Protein AF-A0A2T6Z9F9-F1 (afdb_monomer_lite)

pLDDT: mean 89.13, std 8.27, range [58.75, 97.38]

Sequence (152 aa):
MIDQSQVDFHITELKCQLSAAANQSIFAWVTAYNKSVSSFFINNFCFPTAHCFGREYVDTVIKTMERIHHAIFPKYHASVTEYLADWIKHEFDIAVILKGWFYWPICMGGLEVKNPFIVANSIRRELCNDPTVRLKISFMYEEIKYSVAKER

Organism: Tuber borchii (NCBI:txid42251)

Secondary structure (DSSP, 8-state):
---HHHHHHHHHHHHHHHHHHHTT-HHHHHHHHHIIIIIIIHHHTTSS-TTTTHHHHHHHHHHHHHHHHHHH-TTTTT-HHHHHHHHHHHHH------TTGGGS-GGGTS-----HHHHHHHHHHHS-S-HHHHHHHHHHHHHHHHHHHHT-

Foldseek 3Di:
DDDVVVLVVVLVVLLVCLVVLVVPDPLSNLVSQCCCQVPVLCVVLPPPNCQLVFLVSLVVSVVSLQVSLCSNCVPQNSDPLSVVQVVCCVPPVDNDDDSVQCCDDVVVVHSNRDDNVVRSVVSSVVYDRDSVVVVVVVVVVVVVVVVVVVVD

Structure (mmCIF, N/CA/C/O backbone):
data_AF-A0A2T6Z9F9-F1
#
_entry.id   AF-A0A2T6Z9F9-F1
#
loop_
_atom_site.group_PDB
_atom_site.id
_atom_site.type_symbol
_atom_site.label_atom_id
_atom_site.label_alt_id
_atom_site.label_comp_id
_atom_site.label_asym_id
_atom_site.label_entity_id
_atom_site.label_seq_id
_atom_site.pdbx_PDB_ins_code
_atom_site.Cartn_x
_atom_site.Cartn_y
_atom_site.Cartn_z
_atom_site.occupancy
_atom_site.B_iso_or_equiv
_atom_site.auth_seq_id
_atom_site.auth_comp_id
_atom_site.auth_asym_id
_atom_site.auth_atom_id
_atom_site.pdbx_PDB_model_num
ATOM 1 N N . MET A 1 1 ? 17.115 -2.146 -9.050 1.00 70.38 1 MET A N 1
ATOM 2 C CA . MET A 1 1 ? 16.685 -2.966 -7.893 1.00 70.38 1 MET A CA 1
ATOM 3 C C . MET A 1 1 ? 16.104 -2.027 -6.844 1.00 70.38 1 MET A C 1
ATOM 5 O O . MET A 1 1 ? 16.643 -0.938 -6.707 1.00 70.38 1 MET A O 1
ATOM 9 N N . ILE A 1 2 ? 15.008 -2.386 -6.171 1.00 83.69 2 ILE A N 1
ATOM 10 C CA . ILE A 1 2 ? 14.410 -1.542 -5.118 1.00 83.69 2 ILE A CA 1
ATOM 11 C C . ILE A 1 2 ? 15.212 -1.726 -3.826 1.00 83.69 2 ILE A C 1
ATOM 13 O O . ILE A 1 2 ? 15.383 -2.868 -3.392 1.00 83.69 2 ILE A O 1
ATOM 17 N N . ASP A 1 3 ? 15.681 -0.629 -3.224 1.00 89.00 3 ASP A N 1
ATOM 18 C CA . ASP A 1 3 ? 16.411 -0.652 -1.953 1.00 89.00 3 ASP A CA 1
ATOM 19 C C . ASP A 1 3 ? 15.487 -1.094 -0.813 1.00 89.00 3 ASP A C 1
ATOM 21 O O . ASP A 1 3 ? 14.621 -0.354 -0.346 1.00 89.00 3 ASP A O 1
ATOM 25 N N . GLN A 1 4 ? 15.670 -2.337 -0.375 1.00 90.38 4 GLN A N 1
ATOM 26 C CA . GLN A 1 4 ? 14.826 -2.944 0.646 1.00 90.38 4 GLN A CA 1
ATOM 27 C C . GLN A 1 4 ? 15.052 -2.343 2.040 1.00 90.38 4 GLN A C 1
ATOM 29 O O . GLN A 1 4 ? 14.132 -2.384 2.852 1.00 90.38 4 GLN A O 1
ATOM 34 N N . SER A 1 5 ? 16.222 -1.756 2.313 1.00 91.69 5 SER A N 1
ATOM 35 C CA . SER A 1 5 ? 16.504 -1.119 3.606 1.00 91.69 5 SER A CA 1
ATOM 36 C C . SER A 1 5 ? 15.693 0.167 3.786 1.00 91.69 5 SER A C 1
ATOM 38 O O . SER A 1 5 ? 15.111 0.403 4.845 1.00 91.69 5 SER A O 1
ATOM 40 N N . GLN A 1 6 ? 15.557 0.946 2.710 1.00 90.81 6 GLN A N 1
ATOM 41 C CA . GLN A 1 6 ? 14.685 2.119 2.668 1.00 90.81 6 GLN A CA 1
ATOM 42 C C . GLN A 1 6 ? 13.212 1.724 2.793 1.00 90.81 6 GLN A C 1
ATOM 44 O O . GLN A 1 6 ? 12.441 2.382 3.490 1.00 90.81 6 GLN A O 1
ATOM 49 N N . VAL A 1 7 ? 12.813 0.607 2.176 1.00 92.19 7 VAL A N 1
ATOM 50 C CA . VAL A 1 7 ? 11.453 0.071 2.336 1.00 92.19 7 VAL A CA 1
ATOM 51 C C . VAL A 1 7 ? 11.163 -0.262 3.804 1.00 92.19 7 VAL A C 1
ATOM 53 O O . VAL A 1 7 ? 10.094 0.095 4.290 1.00 92.19 7 VAL A O 1
ATOM 56 N N . ASP A 1 8 ? 12.095 -0.876 4.537 1.00 93.06 8 ASP A N 1
ATOM 57 C CA . ASP A 1 8 ? 11.914 -1.183 5.966 1.00 93.06 8 ASP A CA 1
ATOM 58 C C . ASP A 1 8 ? 11.767 0.067 6.838 1.00 93.06 8 ASP A C 1
ATOM 60 O O . ASP A 1 8 ? 10.903 0.122 7.725 1.00 93.06 8 ASP A O 1
ATOM 64 N N . PHE A 1 9 ? 12.567 1.095 6.553 1.00 93.69 9 PHE A N 1
ATOM 65 C CA . PHE A 1 9 ? 12.442 2.393 7.206 1.00 93.69 9 PHE A CA 1
ATOM 66 C C . PHE A 1 9 ? 11.042 2.989 6.984 1.00 93.69 9 PHE A C 1
ATOM 68 O O . PHE A 1 9 ? 10.343 3.315 7.947 1.00 93.69 9 PHE A O 1
ATOM 75 N N . HIS A 1 10 ? 10.573 3.027 5.734 1.00 92.00 10 HIS A N 1
ATOM 76 C CA . HIS A 1 10 ? 9.254 3.574 5.409 1.00 92.00 10 HIS A CA 1
ATOM 77 C C . HIS A 1 10 ? 8.086 2.705 5.887 1.00 92.00 10 HIS A C 1
ATOM 79 O O . HIS A 1 10 ? 7.022 3.238 6.191 1.00 92.00 10 HIS A O 1
ATOM 85 N N . ILE A 1 11 ? 8.253 1.384 6.018 1.00 94.00 11 ILE A N 1
ATOM 86 C CA . ILE A 1 11 ? 7.259 0.520 6.67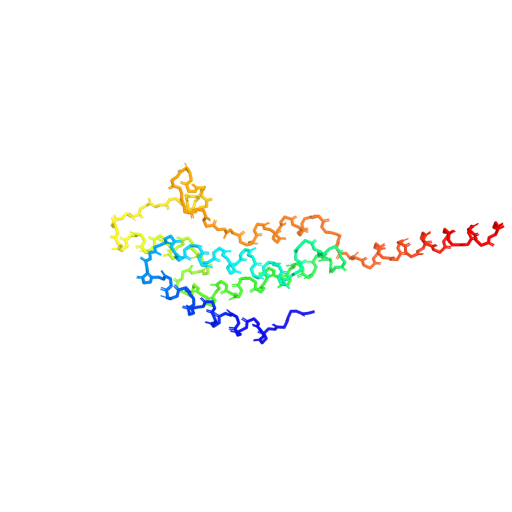7 1.00 94.00 11 ILE A CA 1
ATOM 87 C C . ILE A 1 11 ? 7.097 0.933 8.142 1.00 94.00 11 ILE A C 1
ATOM 89 O O . ILE A 1 11 ? 5.974 0.996 8.647 1.00 94.00 11 ILE A O 1
ATOM 93 N N . THR A 1 12 ? 8.205 1.209 8.830 1.00 95.00 12 THR A N 1
ATOM 94 C CA . THR A 1 12 ? 8.187 1.626 10.238 1.00 95.00 12 THR A CA 1
ATOM 95 C C . THR A 1 12 ? 7.509 2.984 10.391 1.00 95.00 12 THR A C 1
ATOM 97 O O . THR A 1 12 ? 6.610 3.138 11.217 1.00 95.00 12 THR A O 1
ATOM 100 N N . GLU A 1 13 ? 7.867 3.943 9.537 1.00 93.50 13 GLU A N 1
ATOM 101 C CA . GLU A 1 13 ? 7.236 5.263 9.493 1.00 93.50 13 GLU A CA 1
ATOM 102 C C . GLU A 1 13 ? 5.729 5.168 9.206 1.00 93.50 13 GLU A C 1
ATOM 104 O O . GLU A 1 13 ? 4.919 5.760 9.925 1.00 93.50 13 GLU A O 1
ATOM 109 N N . LEU A 1 14 ? 5.339 4.361 8.215 1.00 94.06 14 LEU A N 1
ATOM 110 C CA . LEU A 1 14 ? 3.941 4.124 7.867 1.00 94.06 14 LEU A CA 1
ATOM 111 C C . LEU A 1 14 ? 3.154 3.580 9.063 1.00 94.06 14 LEU A C 1
ATOM 113 O O . LEU A 1 14 ? 2.069 4.076 9.354 1.00 94.06 14 LEU A O 1
ATOM 117 N N . LYS A 1 15 ? 3.688 2.591 9.787 1.00 94.94 15 LYS A N 1
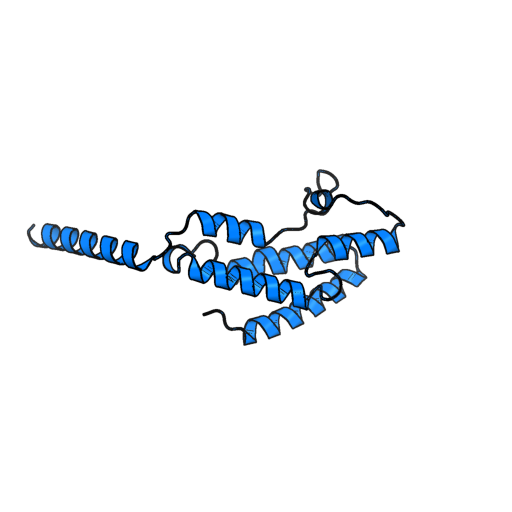ATOM 118 C CA . LYS A 1 15 ? 3.025 2.039 10.979 1.00 94.94 15 LYS A CA 1
ATOM 119 C C . LYS A 1 15 ? 2.771 3.107 12.040 1.00 94.94 15 LYS A C 1
ATOM 121 O O . LYS A 1 15 ? 1.672 3.154 12.591 1.00 94.94 15 LYS A O 1
ATOM 126 N N . CYS A 1 16 ? 3.744 3.980 12.292 1.00 94.81 16 CYS A N 1
ATOM 127 C CA . CYS A 1 16 ? 3.587 5.088 13.234 1.00 94.81 16 CYS A CA 1
ATOM 128 C C . CYS A 1 16 ? 2.496 6.068 12.781 1.00 94.81 16 CYS A C 1
ATOM 130 O O . CYS A 1 16 ? 1.627 6.428 13.575 1.00 94.81 16 CYS A O 1
ATOM 132 N N . GLN A 1 17 ? 2.497 6.454 11.502 1.00 94.50 17 GLN A N 1
ATOM 133 C CA . GLN A 1 17 ? 1.484 7.351 10.934 1.00 94.50 17 GLN A CA 1
ATOM 134 C C . GLN A 1 17 ? 0.075 6.751 11.022 1.00 94.50 17 GLN A C 1
ATOM 136 O O . GLN A 1 17 ? -0.860 7.432 11.441 1.00 94.50 17 GLN A O 1
ATOM 141 N N . LEU A 1 18 ? -0.073 5.466 10.684 1.00 95.81 18 LEU A N 1
ATOM 142 C CA . LEU A 1 18 ? -1.344 4.750 10.782 1.00 95.81 18 LEU A CA 1
ATOM 143 C C . LEU A 1 18 ? -1.816 4.635 12.234 1.00 95.81 18 LEU A C 1
ATOM 145 O O . LEU A 1 18 ? -2.990 4.861 12.501 1.00 95.81 18 LEU A O 1
ATOM 149 N N . SER A 1 19 ? -0.922 4.350 13.185 1.00 95.06 19 SER A N 1
ATOM 150 C CA . SER A 1 19 ? -1.278 4.289 14.608 1.00 95.06 19 SER A CA 1
ATOM 151 C C . SER A 1 19 ? -1.731 5.644 15.153 1.00 95.06 19 SER A C 1
ATOM 153 O O . SER A 1 19 ? -2.683 5.699 15.926 1.00 95.06 19 SER A O 1
ATOM 155 N N . ALA A 1 20 ? -1.076 6.738 14.759 1.00 95.50 20 ALA A N 1
ATOM 156 C CA . ALA A 1 20 ? -1.469 8.080 15.177 1.00 95.50 20 ALA A CA 1
ATOM 157 C C . ALA A 1 20 ? -2.827 8.486 14.583 1.00 95.50 20 ALA A C 1
ATOM 159 O O . ALA A 1 20 ? -3.681 9.011 15.296 1.00 95.50 20 ALA A O 1
ATOM 160 N N . ALA A 1 21 ? -3.050 8.194 13.299 1.00 95.69 21 ALA A N 1
ATOM 161 C CA . ALA A 1 21 ? -4.324 8.449 12.632 1.00 95.69 21 ALA A CA 1
ATOM 162 C C . ALA A 1 21 ? -5.457 7.561 13.175 1.00 95.69 21 ALA A C 1
ATOM 164 O O . ALA A 1 21 ? -6.612 7.991 13.201 1.00 95.69 21 ALA A O 1
ATOM 165 N N . ALA A 1 22 ? -5.133 6.353 13.656 1.00 93.88 22 ALA A N 1
ATOM 166 C CA . ALA A 1 22 ? -6.118 5.436 14.219 1.00 93.88 22 ALA A CA 1
ATOM 167 C C . ALA A 1 22 ? -6.819 5.994 15.462 1.00 93.88 22 ALA A C 1
ATOM 169 O O . ALA A 1 22 ? -8.009 5.771 15.652 1.00 93.88 22 ALA A O 1
ATOM 170 N N . ASN A 1 23 ? -6.102 6.794 16.254 1.00 93.31 23 ASN A N 1
ATOM 171 C CA . ASN A 1 23 ? -6.641 7.447 17.446 1.00 93.31 23 ASN A CA 1
ATOM 172 C C . ASN A 1 23 ? -7.598 8.611 17.128 1.00 93.31 23 ASN A C 1
ATOM 174 O O . ASN A 1 23 ? -8.189 9.176 18.043 1.00 93.31 23 ASN A O 1
ATOM 178 N N . GLN A 1 24 ? -7.716 9.014 15.858 1.00 94.31 24 GLN A N 1
ATOM 179 C CA . GLN A 1 24 ? -8.563 10.132 15.440 1.00 94.31 24 GLN A CA 1
ATOM 180 C C . GLN A 1 24 ? -9.890 9.646 14.859 1.00 94.31 24 GLN A C 1
ATOM 182 O O . GLN A 1 24 ? -10.951 10.034 15.334 1.00 94.31 24 GLN A O 1
ATOM 187 N N . SER A 1 25 ? -9.839 8.848 13.788 1.00 95.12 25 SER A N 1
ATOM 188 C CA . SER A 1 25 ? -11.015 8.247 13.147 1.00 95.12 25 SER A CA 1
ATOM 189 C C . SER A 1 25 ? -10.606 7.288 12.029 1.00 95.12 25 SER A C 1
ATOM 191 O O . SER A 1 25 ? -9.496 7.368 11.494 1.00 95.12 25 SER A O 1
ATOM 193 N N . ILE A 1 26 ? -11.551 6.457 11.580 1.00 95.25 26 ILE A N 1
ATOM 194 C CA . ILE A 1 26 ? -11.371 5.618 10.388 1.00 95.25 26 ILE A CA 1
ATOM 195 C C . ILE A 1 26 ? -11.081 6.450 9.125 1.00 95.25 26 ILE A C 1
ATOM 197 O O . ILE A 1 26 ? -10.260 6.055 8.304 1.00 95.25 26 ILE A O 1
ATOM 201 N N . PHE A 1 27 ? -11.673 7.643 8.984 1.00 95.31 27 PHE A N 1
ATOM 202 C CA . PHE A 1 27 ? -11.436 8.521 7.831 1.00 95.31 27 PHE A CA 1
ATOM 203 C C . PHE A 1 27 ? -10.032 9.132 7.839 1.00 95.31 27 PHE A C 1
ATOM 205 O O . PHE A 1 27 ? -9.374 9.186 6.796 1.00 95.31 27 PHE A O 1
ATOM 212 N N . ALA A 1 28 ? -9.546 9.558 9.009 1.00 96.50 28 ALA A N 1
ATOM 213 C CA . ALA A 1 28 ? -8.172 10.030 9.166 1.00 96.50 28 ALA A CA 1
ATOM 214 C C . ALA A 1 28 ? -7.176 8.914 8.825 1.00 96.50 28 ALA A C 1
ATOM 216 O O . ALA A 1 28 ? -6.218 9.134 8.080 1.00 96.50 28 ALA A O 1
ATOM 217 N N . TRP A 1 29 ? -7.455 7.697 9.296 1.00 97.38 29 TRP A N 1
ATOM 218 C CA . TRP A 1 29 ? -6.657 6.518 8.992 1.00 97.38 29 TRP A CA 1
ATOM 219 C C . TRP A 1 29 ? -6.625 6.202 7.493 1.00 97.38 29 TRP A C 1
ATOM 221 O O . TRP A 1 29 ? -5.544 6.053 6.924 1.00 97.38 29 TRP A O 1
ATOM 231 N N . VAL A 1 30 ? -7.784 6.168 6.823 1.00 96.69 30 VAL A N 1
ATOM 232 C CA . VAL A 1 30 ? -7.862 5.902 5.375 1.00 96.69 30 VAL A CA 1
ATOM 233 C C . VAL A 1 30 ? -7.151 6.992 4.577 1.00 96.69 30 VAL A C 1
ATOM 235 O O . VAL A 1 30 ? -6.451 6.691 3.613 1.00 96.69 30 VAL A O 1
ATOM 238 N N . THR A 1 31 ? -7.244 8.250 5.006 1.00 95.44 31 THR A N 1
ATOM 239 C CA . THR A 1 31 ? -6.524 9.364 4.374 1.00 95.44 31 THR A CA 1
ATOM 240 C C . THR A 1 31 ? -5.008 9.184 4.481 1.00 95.44 31 THR A C 1
ATOM 242 O O . THR A 1 31 ? -4.301 9.320 3.479 1.00 95.44 31 THR A O 1
ATOM 245 N N . ALA A 1 32 ? -4.502 8.831 5.667 1.00 96.00 32 ALA A N 1
ATOM 246 C CA . ALA A 1 32 ? -3.084 8.546 5.881 1.00 96.00 32 ALA A CA 1
ATOM 247 C C . ALA A 1 32 ? -2.619 7.342 5.044 1.00 96.00 32 ALA A C 1
ATOM 249 O O . ALA A 1 32 ? -1.621 7.436 4.330 1.00 96.00 32 ALA A O 1
ATOM 250 N N . TYR A 1 33 ? -3.389 6.251 5.051 1.00 95.75 33 TYR A N 1
ATOM 251 C CA . TYR A 1 33 ? -3.125 5.065 4.238 1.00 95.75 33 TYR A CA 1
ATOM 252 C C . TYR A 1 33 ? -3.057 5.403 2.745 1.00 95.75 33 TYR A C 1
ATOM 254 O O . TYR A 1 33 ? -2.072 5.081 2.081 1.00 95.75 33 TYR A O 1
ATOM 262 N N . ASN A 1 34 ? -4.061 6.108 2.221 1.00 94.69 34 ASN A N 1
ATOM 263 C CA . ASN A 1 34 ? -4.134 6.491 0.814 1.00 94.69 34 ASN A CA 1
ATOM 264 C C . ASN A 1 34 ? -2.948 7.368 0.402 1.00 94.69 34 ASN A C 1
ATOM 266 O O . ASN A 1 34 ? -2.358 7.143 -0.658 1.00 94.69 34 ASN A O 1
ATOM 270 N N . LYS A 1 35 ? -2.562 8.336 1.243 1.00 92.62 35 LYS A N 1
ATOM 271 C CA . LYS A 1 35 ? -1.404 9.202 0.994 1.00 92.62 35 LYS A CA 1
ATOM 272 C C . LYS A 1 35 ? -0.115 8.388 0.884 1.00 92.62 35 LYS A C 1
ATOM 274 O O . LYS A 1 35 ? 0.649 8.579 -0.060 1.00 92.62 35 LYS A O 1
ATOM 279 N N . SER A 1 36 ? 0.113 7.452 1.796 1.00 89.62 36 SER A N 1
ATOM 280 C CA . SER A 1 36 ? 1.344 6.664 1.797 1.00 89.62 36 SER A CA 1
ATOM 281 C C . SER A 1 36 ? 1.362 5.624 0.677 1.00 89.62 36 SER A C 1
ATOM 283 O O . SER A 1 36 ? 2.316 5.531 -0.090 1.00 89.62 36 SER A O 1
ATOM 285 N N . VAL A 1 37 ? 0.283 4.863 0.524 1.00 86.12 37 VAL A N 1
ATOM 286 C CA . VAL A 1 37 ? 0.234 3.729 -0.402 1.00 86.12 37 VAL A CA 1
ATOM 287 C C . VAL A 1 37 ? 0.041 4.155 -1.853 1.00 86.12 37 VAL A C 1
ATOM 289 O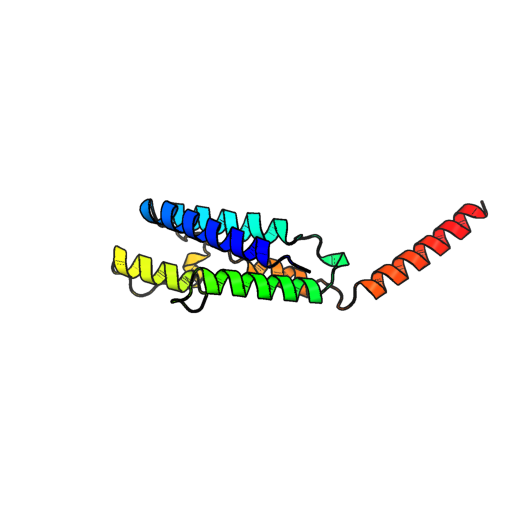 O . VAL A 1 37 ? 0.672 3.572 -2.726 1.00 86.12 37 VAL A O 1
ATOM 292 N N . SER A 1 38 ? -0.780 5.170 -2.134 1.00 80.88 38 SER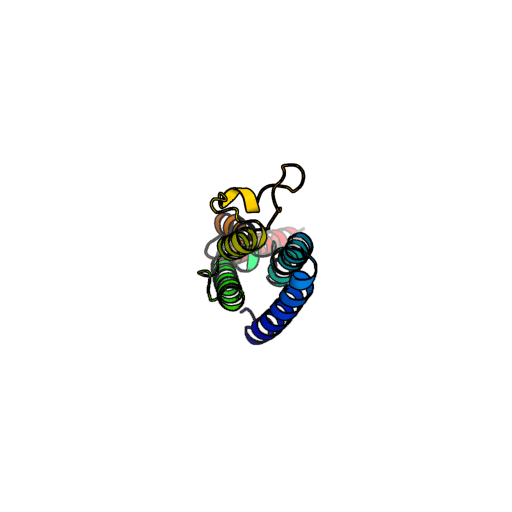 A N 1
ATOM 293 C CA . SER A 1 38 ? -1.071 5.578 -3.522 1.00 80.88 38 SER A CA 1
ATOM 294 C C . SER A 1 38 ? -0.247 6.747 -4.025 1.00 80.88 38 SER A C 1
ATOM 296 O O . SER A 1 38 ? -0.103 6.883 -5.234 1.00 80.88 38 SER A O 1
ATOM 298 N N . SER A 1 39 ? 0.278 7.588 -3.133 1.00 81.69 39 SER A N 1
ATOM 299 C CA . SER A 1 39 ? 1.163 8.679 -3.534 1.00 81.69 39 SER A CA 1
ATOM 300 C C . SER A 1 39 ? 2.610 8.306 -3.254 1.00 81.69 39 SER A C 1
ATOM 302 O O . SER A 1 39 ? 3.377 8.124 -4.192 1.00 81.69 39 SER A O 1
ATOM 304 N N . PHE A 1 40 ? 2.992 8.103 -1.991 1.00 86.44 40 PHE A N 1
ATOM 305 C CA . PHE A 1 40 ? 4.402 7.914 -1.648 1.00 86.44 40 PHE A CA 1
ATOM 306 C C . PHE A 1 40 ? 5.026 6.681 -2.321 1.00 86.44 40 PHE A C 1
ATOM 308 O O . PHE A 1 40 ? 5.961 6.839 -3.103 1.00 86.44 40 PHE A O 1
ATOM 315 N N . PHE A 1 41 ? 4.520 5.468 -2.086 1.00 85.12 41 PHE A N 1
ATOM 316 C CA . PHE A 1 41 ? 5.155 4.264 -2.642 1.00 85.12 41 PHE A CA 1
ATOM 317 C C . PHE A 1 41 ? 5.055 4.189 -4.168 1.00 85.12 41 PHE A C 1
ATOM 319 O O . PHE A 1 41 ? 6.056 3.941 -4.832 1.00 85.12 41 PHE A O 1
ATOM 326 N N . ILE A 1 42 ? 3.878 4.458 -4.739 1.00 82.94 42 ILE A N 1
ATOM 327 C CA . ILE A 1 42 ? 3.679 4.399 -6.196 1.00 82.94 42 ILE A CA 1
ATOM 328 C C . ILE A 1 42 ? 4.552 5.426 -6.931 1.00 82.94 42 ILE A C 1
ATOM 330 O O . ILE A 1 42 ? 5.183 5.068 -7.927 1.00 82.94 42 ILE A O 1
ATOM 334 N N . ASN A 1 43 ? 4.656 6.663 -6.430 1.00 83.88 43 ASN A N 1
ATOM 335 C CA . ASN A 1 43 ? 5.497 7.683 -7.062 1.00 83.88 43 ASN A CA 1
ATOM 336 C C . ASN A 1 43 ? 6.992 7.357 -6.914 1.00 83.88 43 ASN A C 1
ATOM 338 O O . ASN A 1 43 ? 7.746 7.517 -7.871 1.00 83.88 43 ASN A O 1
ATOM 342 N N . ASN A 1 44 ? 7.430 6.862 -5.748 1.00 84.38 44 ASN A N 1
ATOM 343 C CA . ASN A 1 44 ? 8.836 6.496 -5.526 1.00 84.38 44 ASN A CA 1
ATOM 344 C C . ASN A 1 44 ? 9.258 5.233 -6.291 1.00 84.38 44 ASN A C 1
ATOM 346 O O . ASN A 1 44 ? 10.426 5.087 -6.641 1.00 84.38 44 ASN A O 1
ATOM 350 N N . PHE A 1 45 ? 8.323 4.338 -6.607 1.00 82.06 45 PHE A N 1
ATOM 351 C CA . PHE A 1 45 ? 8.568 3.185 -7.476 1.00 82.06 45 PHE A CA 1
ATOM 352 C C . PHE A 1 45 ? 8.469 3.519 -8.974 1.00 82.06 45 PHE A C 1
ATOM 354 O O . PHE A 1 45 ? 8.338 2.616 -9.798 1.00 82.06 45 PHE A O 1
ATOM 361 N N . CYS A 1 46 ? 8.579 4.803 -9.338 1.00 65.62 46 CYS A N 1
ATOM 362 C CA . CYS A 1 46 ? 8.669 5.273 -10.720 1.00 65.62 46 CYS A CA 1
ATOM 363 C C . CYS A 1 46 ? 7.475 4.859 -11.601 1.00 65.62 46 CYS A C 1
ATOM 365 O O . CYS A 1 46 ? 7.640 4.505 -12.768 1.00 65.62 46 CYS A O 1
ATOM 367 N N . PHE A 1 47 ? 6.249 4.924 -11.081 1.00 68.25 47 PHE A N 1
ATOM 368 C CA . PHE A 1 47 ? 5.060 4.880 -11.933 1.00 68.25 47 PHE A CA 1
ATOM 369 C C . PHE A 1 47 ? 4.666 6.294 -12.385 1.00 68.25 47 PHE A C 1
ATOM 371 O O . PHE A 1 47 ? 4.630 7.196 -11.549 1.00 68.25 47 PHE A O 1
ATOM 378 N N . PRO A 1 48 ? 4.370 6.527 -13.686 1.00 58.78 48 PRO A N 1
ATOM 379 C CA . PRO A 1 48 ? 4.158 5.562 -14.777 1.00 58.78 48 PRO A CA 1
ATOM 380 C C . PRO A 1 48 ? 5.394 5.266 -15.658 1.00 58.78 48 PRO A C 1
ATOM 382 O O . PRO A 1 48 ? 5.265 4.655 -16.716 1.00 58.78 48 PRO A O 1
ATOM 385 N N . THR A 1 49 ? 6.605 5.666 -15.264 1.00 58.75 49 THR A N 1
ATOM 386 C CA . THR A 1 49 ? 7.823 5.604 -16.100 1.00 58.75 49 THR A CA 1
ATOM 387 C C . THR A 1 49 ? 8.429 4.196 -16.274 1.00 58.75 49 THR A C 1
ATOM 389 O O . THR A 1 49 ? 9.561 4.051 -16.730 1.00 58.75 49 THR A O 1
ATOM 392 N N . ALA A 1 50 ? 7.661 3.130 -16.023 1.00 59.94 50 ALA A N 1
ATOM 393 C CA . ALA A 1 50 ? 8.107 1.732 -16.049 1.00 59.94 50 ALA A CA 1
ATOM 394 C C . ALA A 1 50 ? 8.408 1.150 -17.453 1.00 59.94 50 ALA A C 1
ATOM 396 O O . ALA A 1 50 ? 8.856 0.007 -17.559 1.00 59.94 50 ALA A O 1
ATOM 397 N N . HIS A 1 51 ? 8.202 1.902 -18.543 1.00 66.50 51 HIS A N 1
ATOM 398 C CA . HIS A 1 51 ? 8.424 1.396 -19.908 1.00 66.50 51 HIS A CA 1
ATOM 399 C C . HIS A 1 51 ? 9.871 0.998 -20.205 1.00 66.50 51 HIS A C 1
ATOM 401 O O . HIS A 1 51 ? 10.088 0.033 -20.936 1.00 66.50 51 HIS A O 1
ATOM 407 N N . CYS A 1 52 ? 10.849 1.704 -19.637 1.00 70.94 52 CYS A N 1
ATOM 408 C CA . CYS A 1 52 ? 12.266 1.384 -19.814 1.00 70.94 52 CYS A CA 1
ATOM 409 C C . CYS A 1 52 ? 12.736 0.225 -18.925 1.00 70.94 52 CYS A C 1
ATOM 411 O O . CYS A 1 52 ? 13.718 -0.431 -19.260 1.00 70.94 52 CYS A O 1
ATOM 413 N N . PHE A 1 53 ? 12.029 -0.053 -17.826 1.00 75.44 53 PHE A N 1
ATOM 414 C CA . PHE A 1 53 ? 12.375 -1.122 -16.889 1.00 75.44 53 PHE A CA 1
ATOM 415 C C . PHE A 1 53 ? 11.700 -2.461 -17.214 1.00 75.44 53 PHE A C 1
ATOM 417 O O . PHE A 1 53 ? 12.158 -3.509 -16.763 1.00 75.44 53 PHE A O 1
ATOM 424 N N . GLY A 1 54 ? 10.635 -2.443 -18.018 1.00 80.50 54 GLY A N 1
ATOM 425 C CA . GLY A 1 54 ? 9.961 -3.652 -18.481 1.00 80.50 54 GLY A CA 1
ATOM 426 C C . GLY A 1 54 ? 9.130 -4.354 -17.406 1.00 80.50 54 GLY A C 1
ATOM 427 O O . GLY A 1 54 ? 8.931 -3.862 -16.292 1.00 80.50 54 GLY A O 1
ATOM 428 N N . ARG A 1 55 ? 8.601 -5.528 -17.766 1.00 85.44 55 ARG A N 1
ATOM 429 C CA . ARG A 1 55 ? 7.666 -6.290 -16.920 1.00 85.44 55 ARG A CA 1
ATOM 430 C C . ARG A 1 55 ? 8.299 -6.781 -15.612 1.00 85.44 55 ARG A C 1
ATOM 432 O O . ARG A 1 55 ? 7.636 -6.751 -14.581 1.00 85.44 55 ARG A O 1
ATOM 439 N N . GLU A 1 56 ? 9.568 -7.184 -15.644 1.00 85.00 56 GLU A N 1
ATOM 440 C CA . GLU A 1 56 ? 10.283 -7.733 -14.480 1.00 85.00 56 GLU A CA 1
ATOM 441 C C . GLU A 1 56 ? 10.375 -6.731 -13.318 1.00 85.00 56 GLU A C 1
ATOM 443 O O . GLU A 1 56 ? 10.191 -7.080 -12.146 1.00 85.00 56 GLU A O 1
ATOM 448 N N . TYR A 1 57 ? 10.598 -5.454 -13.631 1.00 85.81 57 TYR A N 1
ATOM 449 C CA . TYR A 1 57 ? 10.619 -4.414 -12.612 1.00 85.81 57 TYR A CA 1
ATOM 450 C C . TYR A 1 57 ? 9.247 -4.223 -11.969 1.00 85.81 57 TYR A C 1
ATOM 452 O O . TYR A 1 57 ? 9.152 -4.144 -10.746 1.00 85.81 57 TYR A O 1
ATOM 460 N N . VAL A 1 58 ? 8.172 -4.228 -12.762 1.00 87.44 58 VAL A N 1
ATOM 461 C CA . VAL A 1 58 ? 6.809 -4.140 -12.220 1.00 87.44 58 VAL A CA 1
ATOM 462 C C . VAL A 1 58 ? 6.486 -5.332 -11.322 1.00 87.44 58 VAL A C 1
ATOM 464 O O . VAL A 1 58 ? 5.902 -5.142 -10.257 1.00 87.44 58 VAL A O 1
ATOM 467 N N . ASP A 1 59 ? 6.928 -6.539 -11.678 1.00 88.69 59 ASP A N 1
ATOM 468 C CA . ASP A 1 59 ? 6.791 -7.716 -10.812 1.00 88.69 59 ASP A CA 1
ATOM 469 C C . ASP A 1 59 ? 7.554 -7.534 -9.483 1.00 88.69 59 ASP A C 1
ATOM 471 O O . ASP A 1 59 ? 7.070 -7.935 -8.422 1.00 88.69 59 ASP A O 1
ATOM 475 N N . THR A 1 60 ? 8.712 -6.867 -9.507 1.00 89.62 60 THR A N 1
ATOM 476 C CA . THR A 1 60 ? 9.467 -6.503 -8.293 1.00 89.62 60 THR A CA 1
ATOM 477 C C . THR A 1 60 ? 8.716 -5.478 -7.437 1.00 89.62 60 THR A C 1
ATOM 479 O O . THR A 1 60 ? 8.699 -5.596 -6.207 1.00 89.62 60 THR A O 1
ATOM 482 N N . VAL A 1 61 ? 8.056 -4.497 -8.059 1.00 89.75 61 VAL A N 1
ATOM 483 C CA . VAL A 1 61 ? 7.220 -3.519 -7.346 1.00 89.75 61 VAL A CA 1
ATOM 484 C C . VAL A 1 61 ? 6.017 -4.200 -6.698 1.00 89.75 61 VAL A C 1
ATOM 486 O O . VAL A 1 61 ? 5.763 -3.969 -5.518 1.00 89.75 61 VAL A O 1
ATOM 489 N N . ILE A 1 62 ? 5.317 -5.084 -7.417 1.00 90.94 62 ILE A N 1
ATOM 490 C CA . ILE A 1 62 ? 4.175 -5.841 -6.878 1.00 90.94 62 ILE A CA 1
ATOM 491 C C . ILE A 1 62 ? 4.603 -6.646 -5.646 1.00 90.94 62 ILE A C 1
ATOM 493 O O . ILE A 1 62 ? 3.996 -6.489 -4.589 1.00 90.94 62 ILE A O 1
ATOM 497 N N . LYS A 1 63 ? 5.702 -7.407 -5.734 1.00 92.56 63 LYS A N 1
ATOM 498 C CA . LYS A 1 63 ? 6.253 -8.164 -4.594 1.00 92.56 63 LYS A CA 1
ATOM 499 C C . LYS A 1 63 ? 6.622 -7.268 -3.409 1.00 92.56 63 LYS A C 1
ATOM 501 O O . LYS A 1 63 ? 6.409 -7.631 -2.254 1.00 92.56 63 LYS A O 1
ATOM 506 N N . THR A 1 64 ? 7.170 -6.083 -3.677 1.00 92.81 64 THR A N 1
ATOM 507 C CA . THR A 1 64 ? 7.516 -5.119 -2.621 1.00 92.81 64 THR A CA 1
ATOM 508 C C . THR A 1 64 ? 6.256 -4.562 -1.948 1.00 92.81 64 THR A C 1
ATOM 510 O O . THR A 1 64 ? 6.209 -4.464 -0.724 1.00 92.81 64 THR A O 1
ATOM 513 N N . MET A 1 65 ? 5.203 -4.269 -2.716 1.00 91.75 65 MET A N 1
ATOM 514 C CA . MET A 1 65 ? 3.908 -3.843 -2.176 1.00 91.75 65 MET A CA 1
ATOM 515 C C . MET A 1 65 ? 3.227 -4.943 -1.352 1.00 91.75 65 MET A C 1
ATOM 517 O O . MET A 1 65 ? 2.690 -4.650 -0.284 1.00 91.75 65 MET A O 1
ATOM 521 N N . GLU A 1 66 ? 3.291 -6.203 -1.794 1.00 93.38 66 GLU A N 1
ATOM 522 C CA . GLU A 1 66 ? 2.820 -7.363 -1.020 1.00 93.38 66 GLU A CA 1
ATOM 523 C C . GLU A 1 66 ? 3.550 -7.455 0.322 1.00 93.38 66 GLU A C 1
ATOM 525 O O . GLU A 1 66 ? 2.913 -7.564 1.370 1.00 93.38 66 GLU A O 1
ATOM 530 N N . ARG A 1 67 ? 4.882 -7.321 0.319 1.00 94.69 67 ARG A N 1
ATOM 531 C CA . ARG A 1 67 ? 5.692 -7.293 1.544 1.00 94.69 67 ARG A CA 1
ATOM 532 C C . ARG A 1 67 ? 5.269 -6.165 2.487 1.00 94.69 67 ARG A C 1
ATOM 534 O O . ARG A 1 67 ? 5.108 -6.412 3.682 1.00 94.69 67 ARG A O 1
ATOM 541 N N . ILE A 1 68 ? 5.073 -4.947 1.975 1.00 93.88 68 ILE A N 1
ATOM 542 C CA . ILE A 1 68 ? 4.598 -3.806 2.777 1.00 93.88 68 ILE A CA 1
ATOM 543 C C . ILE A 1 68 ? 3.247 -4.146 3.417 1.00 93.88 68 ILE A C 1
ATOM 545 O O . ILE A 1 68 ? 3.085 -3.979 4.624 1.00 93.88 68 ILE A O 1
ATOM 549 N N . HIS A 1 69 ? 2.303 -4.680 2.637 1.00 94.31 69 HIS A N 1
ATOM 550 C CA . HIS A 1 69 ? 0.982 -5.082 3.121 1.00 94.31 69 HIS A CA 1
ATOM 551 C C . HIS A 1 69 ? 1.046 -6.181 4.193 1.00 94.31 69 HIS A C 1
ATOM 553 O O . HIS A 1 69 ? 0.364 -6.078 5.212 1.00 94.31 69 HIS A O 1
ATOM 559 N N . HIS A 1 70 ? 1.894 -7.198 4.020 1.00 95.31 70 HIS A N 1
ATOM 560 C CA . HIS A 1 70 ? 2.130 -8.222 5.041 1.00 95.31 70 HIS A CA 1
ATOM 561 C C . HIS A 1 70 ? 2.707 -7.632 6.330 1.00 95.31 70 HIS A C 1
ATOM 563 O O . HIS A 1 70 ? 2.339 -8.060 7.424 1.00 95.31 70 HIS A O 1
ATOM 569 N N . ALA A 1 71 ? 3.583 -6.633 6.220 1.00 95.00 71 ALA A N 1
ATOM 570 C CA . ALA A 1 71 ? 4.180 -5.994 7.381 1.00 95.00 71 ALA A CA 1
ATOM 571 C C . ALA A 1 71 ? 3.170 -5.151 8.175 1.00 95.00 71 ALA A C 1
ATOM 573 O O . ALA A 1 71 ? 3.244 -5.142 9.406 1.00 95.00 71 ALA A O 1
ATOM 574 N N . ILE A 1 72 ? 2.257 -4.438 7.505 1.00 94.44 72 ILE A N 1
ATOM 575 C CA . ILE A 1 72 ? 1.264 -3.557 8.151 1.00 94.44 72 ILE A CA 1
ATOM 576 C C . ILE A 1 72 ? -0.026 -4.286 8.562 1.00 94.44 72 ILE A C 1
ATOM 578 O O . ILE A 1 72 ? -0.639 -3.892 9.550 1.00 94.44 72 ILE A O 1
ATOM 582 N N . PHE A 1 73 ? -0.403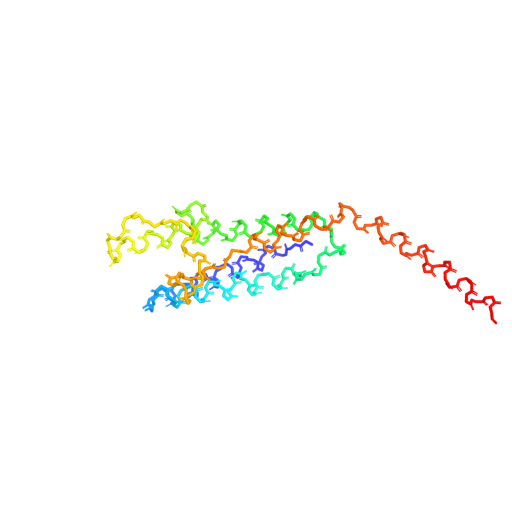 -5.375 7.881 1.00 94.62 73 PHE A N 1
ATOM 583 C CA . PHE A 1 73 ? -1.600 -6.177 8.180 1.00 94.62 73 PHE A CA 1
ATOM 584 C C . PHE A 1 73 ? -1.273 -7.661 8.454 1.00 94.62 73 PHE A C 1
ATOM 586 O O . PHE A 1 73 ? -1.836 -8.551 7.806 1.00 94.62 73 PHE A O 1
ATOM 593 N N . PRO A 1 74 ? -0.396 -7.979 9.427 1.00 94.56 74 PRO A N 1
ATOM 594 C CA . PRO A 1 74 ? 0.065 -9.352 9.647 1.00 94.56 74 PRO A CA 1
ATOM 595 C C . PRO A 1 74 ? -1.054 -10.308 10.092 1.00 94.56 74 PRO A C 1
ATOM 597 O O . PRO A 1 74 ? -0.992 -11.497 9.802 1.00 94.56 74 PRO A O 1
ATOM 600 N N . LYS A 1 75 ? -2.089 -9.795 10.771 1.00 94.56 75 LYS A N 1
ATOM 601 C CA . LYS A 1 75 ? -3.226 -10.585 11.280 1.00 94.56 75 LYS A CA 1
ATOM 602 C C . LYS A 1 75 ? -4.387 -10.725 10.290 1.00 94.56 75 LYS A C 1
ATOM 604 O O . LYS A 1 75 ? -5.302 -11.492 10.549 1.00 94.56 75 LYS A O 1
ATOM 609 N N . TYR A 1 76 ? -4.347 -9.993 9.178 1.00 94.69 76 TYR A N 1
ATOM 610 C CA . TYR A 1 76 ? -5.476 -9.839 8.256 1.00 94.69 76 TYR A CA 1
ATOM 611 C C . TYR A 1 76 ? -5.100 -10.265 6.838 1.00 94.69 76 TYR A C 1
ATOM 613 O O . TYR A 1 76 ? -5.488 -9.615 5.878 1.00 94.69 76 TYR A O 1
ATOM 621 N N . HIS A 1 77 ? -4.243 -11.282 6.695 1.00 93.06 77 HIS A N 1
ATOM 622 C CA . HIS A 1 77 ? -3.814 -11.808 5.392 1.00 93.06 77 HIS A CA 1
ATOM 623 C C . HIS A 1 77 ? -3.349 -10.722 4.397 1.00 93.06 77 HIS A C 1
ATOM 625 O O . HIS A 1 77 ? -3.668 -10.791 3.212 1.00 93.06 77 HIS A O 1
ATOM 631 N N . ALA A 1 78 ? -2.624 -9.696 4.872 1.00 93.12 78 ALA A N 1
ATOM 632 C CA . ALA A 1 78 ? -2.181 -8.555 4.054 1.00 93.12 78 ALA A CA 1
ATOM 633 C C . ALA A 1 78 ? -3.330 -7.690 3.462 1.00 93.12 78 ALA A C 1
ATOM 635 O O . ALA A 1 78 ? -3.114 -6.850 2.581 1.00 93.12 78 ALA A O 1
ATOM 636 N N . SER A 1 79 ? -4.560 -7.865 3.952 1.00 93.94 79 SER A N 1
ATOM 637 C CA . SER A 1 79 ? -5.779 -7.231 3.455 1.00 93.94 79 SER A CA 1
ATOM 638 C C . SER A 1 79 ? -6.183 -6.021 4.295 1.00 93.94 79 SER A C 1
ATOM 640 O O . SER A 1 79 ? -6.624 -6.134 5.439 1.00 93.94 79 SER A O 1
ATOM 642 N N . VAL A 1 80 ? -6.132 -4.847 3.662 1.00 95.19 80 VAL A N 1
ATOM 643 C CA . VAL A 1 80 ? -6.651 -3.594 4.233 1.00 95.19 80 VAL A CA 1
ATOM 644 C C . VAL A 1 80 ? -8.157 -3.663 4.505 1.00 95.19 80 VAL A C 1
ATOM 646 O O . VAL A 1 80 ? -8.640 -3.102 5.481 1.00 95.19 80 VAL A O 1
ATOM 649 N N . THR A 1 81 ? -8.910 -4.377 3.662 1.00 95.38 81 THR A N 1
ATOM 650 C CA . THR A 1 81 ? -10.374 -4.465 3.799 1.00 95.38 81 THR A CA 1
ATOM 651 C C . THR A 1 81 ? -10.790 -5.345 4.966 1.00 95.38 81 THR A C 1
ATOM 653 O O . THR A 1 81 ? -11.790 -5.054 5.606 1.00 95.38 81 THR A O 1
ATOM 656 N N . GLU A 1 82 ? -10.016 -6.385 5.279 1.00 95.19 82 GLU A N 1
ATOM 657 C CA . GLU A 1 82 ? -10.277 -7.229 6.449 1.00 95.19 82 GLU A CA 1
ATOM 658 C C . GLU A 1 82 ? -9.938 -6.491 7.742 1.00 95.19 82 GLU A C 1
ATOM 660 O O . GLU A 1 82 ? -10.728 -6.536 8.678 1.00 95.19 82 GLU A O 1
ATOM 665 N N . TYR A 1 83 ? -8.838 -5.729 7.756 1.00 95.81 83 TYR A N 1
ATOM 666 C CA . TYR A 1 83 ? -8.507 -4.836 8.868 1.00 95.81 83 TYR A CA 1
ATOM 667 C C . TYR A 1 83 ? -9.618 -3.807 9.135 1.00 95.81 83 TYR A C 1
ATOM 669 O O . TYR A 1 83 ? -10.072 -3.657 10.267 1.00 95.81 83 TYR A O 1
ATOM 677 N N . LEU A 1 84 ? -10.094 -3.118 8.092 1.00 96.00 84 LEU A N 1
ATOM 678 C CA . LEU A 1 84 ? -11.153 -2.116 8.238 1.00 96.00 84 LEU A CA 1
ATOM 679 C C . LEU A 1 84 ? -12.509 -2.739 8.591 1.00 96.00 84 LEU A C 1
ATOM 681 O O . LEU A 1 84 ? -13.255 -2.149 9.365 1.00 96.00 84 LEU A O 1
ATOM 685 N N . ALA A 1 85 ? -12.835 -3.919 8.057 1.00 95.38 85 ALA A N 1
ATOM 686 C CA . ALA A 1 85 ? -14.059 -4.633 8.415 1.00 95.38 85 ALA A CA 1
ATOM 687 C C . ALA A 1 85 ? -14.077 -5.031 9.896 1.00 95.38 85 ALA A C 1
ATOM 689 O O . ALA A 1 85 ? -15.096 -4.850 10.556 1.00 95.38 85 ALA A O 1
ATOM 690 N N . ASP A 1 86 ? -12.956 -5.530 10.421 1.00 95.00 86 ASP A N 1
ATOM 691 C CA . ASP A 1 86 ? -12.809 -5.887 11.835 1.00 95.00 86 ASP A CA 1
ATOM 692 C C . ASP A 1 86 ? -12.939 -4.661 12.746 1.00 95.00 86 ASP A C 1
ATOM 694 O O . ASP A 1 86 ? -13.676 -4.695 13.730 1.00 95.00 86 ASP A O 1
ATOM 698 N N . TRP A 1 87 ? -12.320 -3.538 12.366 1.00 95.19 87 TRP A N 1
ATOM 699 C CA . TRP A 1 87 ? -12.473 -2.277 13.091 1.00 95.19 87 TRP A CA 1
ATOM 700 C C . TRP A 1 87 ? -13.930 -1.798 13.096 1.00 95.19 87 TRP A C 1
ATOM 702 O O . TRP A 1 87 ? -14.483 -1.532 14.161 1.00 95.19 87 TRP A O 1
ATOM 712 N N . ILE A 1 88 ? -14.601 -1.740 11.940 1.00 95.00 88 ILE A N 1
ATOM 713 C CA . ILE A 1 88 ? -16.005 -1.300 11.885 1.00 95.00 88 ILE A CA 1
ATOM 714 C C . ILE A 1 88 ? -16.909 -2.241 12.690 1.00 95.00 88 ILE A C 1
ATOM 716 O O . ILE A 1 88 ? -17.822 -1.779 13.372 1.00 95.00 88 ILE A O 1
ATOM 720 N N . LYS A 1 89 ? -16.649 -3.550 12.649 1.00 94.81 89 LYS A N 1
ATOM 721 C CA . LYS A 1 89 ? -17.385 -4.525 13.451 1.00 94.81 89 LYS A CA 1
ATOM 722 C C . LYS A 1 89 ? -17.203 -4.274 14.948 1.00 94.81 89 LYS A C 1
ATOM 724 O O . LYS A 1 89 ? -18.190 -4.290 15.669 1.00 94.81 89 LYS A O 1
ATOM 729 N N . HIS A 1 90 ? -15.977 -4.042 15.411 1.00 93.62 90 HIS A N 1
ATOM 730 C CA . HIS A 1 90 ? -15.702 -3.779 16.824 1.00 93.62 90 HIS A CA 1
ATOM 731 C C . HIS A 1 90 ? -16.370 -2.488 17.314 1.00 93.62 90 HIS A C 1
ATOM 733 O O . HIS A 1 90 ? -16.940 -2.462 18.400 1.00 93.62 90 HIS A O 1
ATOM 739 N N . GLU A 1 91 ? -16.323 -1.433 16.502 1.00 93.19 91 GLU A N 1
ATOM 740 C CA . GLU A 1 91 ? -16.754 -0.103 16.931 1.00 93.19 91 GLU A CA 1
ATOM 741 C C . GLU A 1 91 ? -18.256 0.151 16.738 1.00 93.19 91 GLU A C 1
ATOM 743 O O . GLU A 1 91 ? -18.853 0.927 17.482 1.00 93.19 91 GLU A O 1
ATOM 748 N N . PHE A 1 92 ? -18.875 -0.494 15.742 1.00 92.25 92 PHE A N 1
ATOM 749 C CA . PHE A 1 92 ? -20.262 -0.233 15.337 1.00 92.25 92 PHE A CA 1
ATOM 750 C C . PHE A 1 92 ? -21.162 -1.481 15.307 1.00 92.25 92 PHE A C 1
ATOM 752 O O . PHE A 1 92 ? -22.333 -1.357 14.958 1.00 92.25 92 PHE A O 1
ATOM 759 N N . ASP A 1 93 ? -20.642 -2.671 15.632 1.00 93.12 93 ASP A N 1
ATOM 760 C CA . ASP A 1 93 ? -21.360 -3.963 15.596 1.00 93.12 93 ASP A CA 1
ATOM 761 C C . ASP A 1 93 ? -21.961 -4.323 14.216 1.00 93.12 93 ASP A C 1
ATOM 763 O O . ASP A 1 93 ? -22.956 -5.035 14.080 1.00 93.12 93 ASP A O 1
ATOM 767 N N . ILE A 1 94 ? -21.337 -3.839 13.135 1.00 91.25 94 ILE A N 1
ATOM 768 C CA . ILE A 1 94 ? -21.749 -4.142 11.757 1.00 91.25 94 ILE A CA 1
ATOM 769 C C . ILE A 1 94 ? -20.960 -5.355 11.253 1.00 91.25 94 ILE A C 1
ATOM 771 O O . ILE A 1 94 ? -19.774 -5.265 10.943 1.00 91.25 94 ILE A O 1
ATOM 775 N N . ALA A 1 95 ? -21.626 -6.506 11.144 1.00 83.00 95 ALA A N 1
ATOM 776 C CA . ALA A 1 95 ? -20.953 -7.778 10.867 1.00 83.00 95 ALA A CA 1
ATOM 777 C C . ALA A 1 95 ? -20.671 -8.071 9.381 1.00 83.00 95 ALA A C 1
ATOM 779 O O . ALA A 1 95 ? -19.771 -8.856 9.081 1.00 83.00 95 ALA A O 1
ATOM 780 N N . VAL A 1 96 ? -21.435 -7.495 8.444 1.00 86.75 96 VAL A N 1
ATOM 781 C CA . VAL A 1 96 ? -21.347 -7.853 7.017 1.00 86.75 96 VAL A CA 1
ATOM 782 C C . VAL A 1 96 ? -21.156 -6.607 6.164 1.00 86.75 96 VAL A C 1
ATOM 784 O O . VAL A 1 96 ? -22.104 -5.882 5.876 1.00 86.75 96 VAL A O 1
ATOM 787 N N . ILE A 1 97 ? -19.916 -6.388 5.725 1.00 91.81 97 ILE A N 1
ATOM 788 C CA . ILE A 1 97 ? -19.545 -5.313 4.800 1.00 91.81 97 ILE A CA 1
ATOM 789 C C . ILE A 1 97 ? -18.922 -5.944 3.562 1.00 91.81 97 ILE A C 1
ATOM 791 O O . ILE A 1 97 ? -17.974 -6.728 3.642 1.00 91.81 97 ILE A O 1
ATOM 795 N N . LEU A 1 98 ? -19.457 -5.608 2.391 1.00 92.44 98 LEU A N 1
ATOM 796 C CA . LEU A 1 98 ? -18.907 -6.076 1.124 1.00 92.44 98 LEU A CA 1
ATOM 797 C C . LEU A 1 98 ? -17.520 -5.464 0.907 1.00 92.44 98 LEU A C 1
ATOM 799 O O . LEU A 1 98 ? -17.363 -4.249 0.985 1.00 92.44 98 LEU A O 1
ATOM 803 N N . LYS A 1 99 ? -16.523 -6.279 0.534 1.00 90.69 99 LYS A N 1
ATOM 804 C CA . LYS A 1 99 ? -15.150 -5.796 0.271 1.00 90.69 99 LYS A CA 1
ATOM 805 C C . LYS A 1 99 ? -15.107 -4.640 -0.745 1.00 90.69 99 LYS A C 1
ATOM 807 O O . LYS A 1 99 ? -14.278 -3.747 -0.623 1.00 90.69 99 LYS A O 1
ATOM 812 N N . GLY A 1 100 ? -16.023 -4.634 -1.718 1.00 92.56 100 GLY A N 1
ATOM 813 C CA . GLY A 1 100 ? -16.151 -3.565 -2.714 1.00 92.56 100 GLY A CA 1
ATOM 814 C C . GLY A 1 100 ? -16.533 -2.197 -2.134 1.00 92.56 100 GLY A C 1
ATOM 815 O O . GLY A 1 100 ? -16.085 -1.180 -2.653 1.00 92.56 100 GLY A O 1
ATOM 816 N N . TRP A 1 101 ? -17.296 -2.165 -1.036 1.00 95.31 101 TRP A N 1
ATOM 817 C CA . TRP A 1 101 ? -17.779 -0.927 -0.414 1.00 95.31 101 TRP A CA 1
ATOM 818 C C . TRP A 1 101 ? -16.634 -0.042 0.100 1.00 95.31 101 TRP A C 1
ATOM 820 O O . TRP A 1 101 ? -16.676 1.177 -0.048 1.00 95.31 101 TRP A O 1
ATOM 830 N N . PHE A 1 102 ? -15.556 -0.645 0.613 1.00 96.25 102 PHE A N 1
ATOM 831 C CA . PHE A 1 102 ? -14.376 0.093 1.081 1.00 96.25 102 PHE A CA 1
ATOM 832 C C . PHE A 1 102 ? -13.719 0.936 -0.021 1.00 96.25 102 PHE A C 1
ATOM 834 O O . PHE A 1 102 ? -13.147 1.985 0.265 1.00 96.25 102 PHE A O 1
ATOM 841 N N . TYR A 1 103 ? -13.813 0.491 -1.276 1.00 95.62 103 TYR A N 1
ATOM 842 C CA . TYR A 1 103 ? -13.223 1.167 -2.430 1.00 95.62 103 TYR A CA 1
ATOM 843 C C . TYR A 1 103 ? -14.149 2.220 -3.054 1.00 95.62 103 TYR A C 1
ATOM 845 O O . TYR A 1 103 ? -13.709 2.969 -3.928 1.00 95.62 103 TYR A O 1
ATOM 853 N N . TRP A 1 104 ? -15.422 2.289 -2.649 1.00 95.75 104 TRP A N 1
ATOM 854 C CA . TRP A 1 104 ? -16.352 3.268 -3.206 1.00 95.75 104 TRP A CA 1
ATOM 855 C C . TRP A 1 104 ? -15.993 4.700 -2.808 1.00 95.75 104 TRP A C 1
ATOM 857 O O . TRP A 1 104 ? -15.509 4.914 -1.697 1.00 95.75 104 TRP A O 1
ATOM 867 N N . PRO A 1 105 ? -16.266 5.688 -3.680 1.00 95.69 105 PRO A N 1
ATOM 868 C CA . PRO A 1 105 ? -16.076 7.094 -3.355 1.00 95.69 105 PRO A CA 1
ATOM 869 C C . PRO A 1 105 ? -16.826 7.511 -2.089 1.00 95.69 105 PRO A C 1
ATOM 871 O O . PRO A 1 105 ? -17.942 7.044 -1.837 1.00 95.69 105 PRO A O 1
ATOM 874 N N . ILE A 1 106 ? -16.269 8.476 -1.354 1.00 94.38 106 ILE A N 1
ATOM 875 C CA . ILE A 1 106 ? -16.926 9.053 -0.170 1.00 94.38 106 ILE A CA 1
ATOM 876 C C . ILE A 1 106 ? -18.282 9.670 -0.546 1.00 94.38 106 ILE A C 1
ATOM 878 O O . ILE A 1 106 ? -19.254 9.528 0.192 1.00 94.38 106 ILE A O 1
ATOM 882 N N . CYS A 1 107 ? -18.398 10.278 -1.734 1.00 94.81 107 CYS A N 1
ATOM 883 C CA . CYS A 1 107 ? -19.662 10.840 -2.226 1.00 94.81 107 CYS A CA 1
ATOM 884 C C . CYS A 1 107 ? -20.767 9.794 -2.470 1.00 94.81 107 CYS A C 1
ATOM 886 O O . CYS A 1 107 ? -21.931 10.162 -2.588 1.00 94.81 107 CYS A O 1
ATOM 888 N N . MET A 1 108 ? -20.418 8.505 -2.520 1.00 94.69 108 MET A N 1
ATOM 889 C CA . MET A 1 108 ? -21.349 7.375 -2.619 1.00 94.69 108 MET A CA 1
ATOM 890 C C . MET A 1 108 ? -21.477 6.607 -1.292 1.00 94.69 108 MET A C 1
ATOM 892 O O . MET A 1 108 ? -22.029 5.510 -1.264 1.00 94.69 108 MET A O 1
ATOM 896 N N . GLY A 1 109 ? -20.957 7.160 -0.191 1.00 91.50 109 GLY A N 1
ATOM 897 C CA . GLY A 1 109 ? -21.005 6.545 1.135 1.00 91.50 109 GLY A CA 1
ATOM 898 C C . GLY A 1 109 ? -19.982 5.430 1.366 1.00 91.50 109 GLY A C 1
ATOM 899 O O . GLY A 1 109 ? -20.144 4.673 2.318 1.00 91.50 109 GLY A O 1
ATOM 900 N N . GLY A 1 110 ? -18.962 5.297 0.509 1.00 94.94 110 GLY A N 1
ATOM 901 C CA . GLY A 1 110 ? -17.812 4.418 0.745 1.00 94.94 110 GLY A CA 1
ATOM 902 C C . GLY A 1 110 ? -16.686 5.108 1.524 1.00 94.94 110 GLY A C 1
ATOM 903 O O . GLY A 1 110 ? -16.809 6.262 1.935 1.00 94.94 110 GLY A O 1
ATOM 904 N N . LEU A 1 111 ? -15.562 4.408 1.711 1.00 96.12 111 LEU A N 1
ATOM 905 C CA . LEU A 1 111 ? -14.370 4.960 2.381 1.00 96.12 111 LEU A CA 1
ATOM 906 C C . LEU A 1 111 ? -13.292 5.470 1.418 1.00 96.12 111 LEU A C 1
ATOM 908 O O . LEU A 1 111 ? -12.327 6.088 1.855 1.00 96.12 111 LEU A O 1
ATOM 912 N N . GLU A 1 112 ? -13.434 5.211 0.121 1.00 96.12 112 GLU A N 1
ATOM 913 C CA . GLU A 1 112 ? -12.465 5.564 -0.918 1.00 96.12 112 GLU A CA 1
ATOM 914 C C . GLU A 1 112 ? -11.041 5.069 -0.615 1.00 96.12 112 GLU A C 1
ATOM 916 O O . GLU A 1 112 ? -10.040 5.729 -0.910 1.00 96.12 112 GLU A O 1
ATOM 921 N N . VAL A 1 113 ? -10.924 3.875 -0.030 1.00 96.31 113 VAL A N 1
ATOM 922 C CA . VAL A 1 113 ? -9.631 3.210 0.145 1.00 96.31 113 VAL A CA 1
ATOM 923 C C . VAL A 1 113 ? -9.021 2.998 -1.235 1.00 96.31 113 VAL A C 1
ATOM 925 O O . VAL A 1 113 ? -9.689 2.540 -2.158 1.00 96.31 113 VAL A O 1
ATOM 928 N N . LYS A 1 114 ? -7.747 3.330 -1.413 1.00 93.38 114 LYS A N 1
ATOM 929 C CA . LYS A 1 114 ? -7.058 3.125 -2.685 1.00 93.38 114 LYS A CA 1
ATOM 930 C C . LYS A 1 114 ? -6.363 1.769 -2.700 1.00 93.38 114 LYS A C 1
ATOM 932 O O . LYS A 1 114 ? -5.716 1.373 -1.735 1.00 93.38 114 LYS A O 1
ATOM 937 N N . ASN A 1 115 ? -6.478 1.056 -3.819 1.00 91.19 115 ASN A N 1
ATOM 938 C CA . ASN A 1 115 ? -5.781 -0.209 -4.025 1.00 91.19 115 ASN A CA 1
ATOM 939 C C . ASN A 1 115 ? -4.508 0.022 -4.866 1.00 91.19 115 ASN A C 1
ATOM 941 O O . ASN A 1 115 ? -4.628 0.279 -6.069 1.00 91.19 115 ASN A O 1
ATOM 945 N N . PRO A 1 116 ? -3.298 -0.107 -4.288 1.00 86.81 116 PRO A N 1
ATOM 946 C CA . PRO A 1 116 ? -2.050 0.148 -5.014 1.00 86.81 116 PRO A CA 1
ATOM 947 C C . PRO A 1 116 ? -1.779 -0.866 -6.130 1.00 86.81 116 PRO A C 1
ATOM 949 O O . PRO A 1 116 ? -1.113 -0.553 -7.117 1.00 86.81 116 PRO A O 1
ATOM 952 N N . PHE A 1 117 ? -2.313 -2.083 -6.009 1.00 88.38 117 PHE A N 1
ATOM 953 C CA . PHE A 1 117 ? -2.084 -3.146 -6.980 1.00 88.38 117 PHE A CA 1
ATOM 954 C C . PHE A 1 117 ? -2.803 -2.888 -8.300 1.00 88.38 117 PHE A C 1
ATOM 956 O O . PHE A 1 117 ? -2.379 -3.425 -9.320 1.00 88.38 117 PHE A O 1
ATOM 963 N N . ILE A 1 118 ? -3.864 -2.072 -8.314 1.00 87.88 118 ILE A N 1
ATOM 964 C CA . ILE A 1 118 ? -4.561 -1.717 -9.556 1.00 87.88 118 ILE A CA 1
ATOM 965 C C . ILE A 1 118 ? -3.606 -0.964 -10.483 1.00 87.88 118 ILE A C 1
ATOM 967 O O . ILE A 1 118 ? -3.457 -1.353 -11.637 1.00 87.88 118 ILE A O 1
ATOM 971 N N . VAL A 1 119 ? -2.901 0.051 -9.973 1.00 83.56 119 VAL A N 1
ATOM 972 C CA . VAL A 1 119 ? -1.964 0.856 -10.775 1.00 83.56 119 VAL A CA 1
ATOM 973 C C . VAL A 1 119 ? -0.842 -0.018 -11.335 1.00 83.56 119 VAL A C 1
ATOM 975 O O . VAL A 1 119 ? -0.606 -0.023 -12.545 1.00 83.56 119 VAL A O 1
ATOM 978 N N . ALA A 1 120 ? -0.205 -0.819 -10.476 1.00 83.56 120 ALA A N 1
ATOM 979 C CA . ALA A 1 120 ? 0.891 -1.689 -10.891 1.00 83.56 120 ALA A CA 1
ATOM 980 C C . ALA A 1 120 ? 0.448 -2.727 -11.938 1.00 83.56 120 ALA A C 1
ATOM 982 O O . ALA A 1 120 ? 1.122 -2.919 -12.951 1.00 83.56 120 ALA A O 1
ATOM 983 N N . ASN A 1 121 ? -0.711 -3.368 -11.743 1.00 86.75 121 ASN A N 1
ATOM 984 C CA . ASN A 1 121 ? -1.217 -4.382 -12.670 1.00 86.75 121 ASN A CA 1
ATOM 985 C C . ASN A 1 121 ? -1.714 -3.807 -13.999 1.00 86.75 121 ASN A C 1
ATOM 987 O O . ASN A 1 121 ? -1.581 -4.486 -15.020 1.00 86.75 121 ASN A O 1
ATOM 991 N N . SER A 1 122 ? -2.272 -2.593 -14.008 1.00 86.00 122 SER A N 1
ATOM 992 C CA . SER A 1 122 ? -2.669 -1.917 -15.248 1.00 86.00 122 SER A CA 1
ATOM 993 C C . SER A 1 122 ? -1.455 -1.707 -16.148 1.00 86.00 122 SER A C 1
ATOM 995 O O . SER A 1 122 ? -1.449 -2.151 -17.293 1.00 86.00 122 SER A O 1
ATOM 997 N N . ILE A 1 123 ? -0.370 -1.169 -15.589 1.00 82.06 123 ILE A N 1
ATOM 998 C CA . ILE A 1 123 ? 0.854 -0.883 -16.346 1.00 82.06 123 ILE A CA 1
ATOM 999 C C . ILE A 1 123 ? 1.548 -2.179 -16.766 1.00 82.06 123 ILE A C 1
ATOM 1001 O O . ILE A 1 123 ? 1.970 -2.311 -17.911 1.00 82.06 123 ILE A O 1
ATOM 1005 N N . ARG A 1 124 ? 1.580 -3.200 -15.899 1.00 84.06 124 ARG A N 1
ATOM 1006 C CA . ARG A 1 124 ? 2.141 -4.525 -16.216 1.00 84.06 124 ARG A CA 1
ATOM 1007 C C . ARG A 1 124 ? 1.613 -5.108 -17.534 1.00 84.06 124 ARG A C 1
ATOM 1009 O O . ARG A 1 124 ? 2.338 -5.835 -18.212 1.00 84.06 124 ARG A O 1
ATOM 1016 N N . ARG A 1 125 ? 0.348 -4.859 -17.890 1.00 79.38 125 ARG A N 1
ATOM 1017 C CA . ARG A 1 125 ? -0.261 -5.377 -19.131 1.00 79.38 125 ARG A CA 1
ATOM 1018 C C . ARG A 1 125 ? 0.241 -4.657 -20.381 1.00 79.38 125 ARG A C 1
ATOM 1020 O O . ARG A 1 125 ? 0.353 -5.299 -21.418 1.00 79.38 125 ARG A O 1
ATOM 1027 N N . GLU A 1 126 ? 0.586 -3.381 -20.266 1.00 79.62 126 GLU A N 1
ATOM 1028 C CA . GLU A 1 126 ? 1.010 -2.516 -21.375 1.00 79.62 126 GLU A CA 1
ATOM 1029 C C . GLU A 1 126 ? 2.515 -2.616 -21.679 1.00 79.62 126 GLU A C 1
ATOM 1031 O O . GLU A 1 126 ? 2.983 -2.174 -22.731 1.00 79.62 126 GLU A O 1
ATOM 1036 N N . LEU A 1 127 ? 3.293 -3.207 -20.767 1.00 78.75 127 LEU A N 1
ATOM 1037 C CA . LEU A 1 127 ? 4.741 -3.330 -20.905 1.00 78.75 127 LEU A CA 1
ATOM 1038 C C . LEU A 1 127 ? 5.166 -4.491 -21.807 1.00 78.75 127 LEU A C 1
ATOM 1040 O O . LEU A 1 127 ? 4.674 -5.621 -21.707 1.00 78.75 127 LEU A O 1
ATOM 1044 N N . CYS A 1 128 ? 6.175 -4.213 -22.638 1.00 73.75 128 CYS A N 1
ATOM 1045 C CA . CYS A 1 128 ? 6.921 -5.247 -23.337 1.00 73.75 128 CYS A CA 1
ATOM 1046 C C . CYS A 1 128 ? 7.683 -6.119 -22.329 1.00 73.75 128 CYS A C 1
ATOM 1048 O O . CYS A 1 128 ? 8.143 -5.637 -21.292 1.00 73.75 128 CYS A O 1
ATOM 1050 N N . ASN A 1 129 ? 7.829 -7.405 -22.651 1.00 72.75 129 ASN A N 1
ATOM 1051 C CA . ASN A 1 129 ? 8.542 -8.343 -21.785 1.00 72.75 129 ASN A CA 1
ATOM 1052 C C . ASN A 1 129 ? 10.020 -7.962 -21.639 1.00 72.75 129 ASN A C 1
ATOM 1054 O O . ASN A 1 129 ? 10.520 -7.958 -20.521 1.00 72.75 129 ASN A O 1
ATOM 1058 N N . ASP A 1 130 ? 10.671 -7.577 -22.742 1.00 77.19 130 ASP A N 1
ATOM 1059 C CA . ASP A 1 130 ? 12.058 -7.109 -22.750 1.00 77.19 130 ASP A CA 1
ATOM 1060 C C . ASP A 1 130 ? 12.157 -5.697 -23.369 1.00 77.19 130 ASP A C 1
ATOM 1062 O O . ASP A 1 130 ? 11.969 -5.538 -24.583 1.00 77.19 130 ASP A O 1
ATOM 1066 N N . PRO A 1 131 ? 12.438 -4.655 -22.565 1.00 81.06 131 PRO A N 1
ATOM 1067 C CA . PRO A 1 131 ? 12.629 -3.291 -23.055 1.00 81.06 131 PRO A CA 1
ATOM 1068 C C . PRO A 1 131 ? 13.905 -3.135 -23.897 1.00 81.06 131 PRO A C 1
ATOM 1070 O O . PRO A 1 131 ? 13.971 -2.230 -24.732 1.00 81.06 131 PRO A O 1
ATOM 1073 N N . THR A 1 132 ? 14.884 -4.037 -23.765 1.00 82.50 132 THR A N 1
ATOM 1074 C CA . THR A 1 132 ? 16.144 -4.018 -24.527 1.00 82.50 132 THR A CA 1
ATOM 1075 C C . THR A 1 132 ? 15.891 -4.150 -26.025 1.00 82.50 132 THR A C 1
ATOM 1077 O O . THR A 1 132 ? 16.558 -3.499 -26.827 1.00 82.50 132 THR A O 1
ATOM 1080 N N . VAL A 1 133 ? 14.898 -4.951 -26.424 1.00 82.75 133 VAL A N 1
ATOM 1081 C CA . VAL A 1 133 ? 14.503 -5.098 -27.834 1.00 82.75 133 VAL A CA 1
ATOM 1082 C C . VAL A 1 133 ? 14.004 -3.769 -28.396 1.00 82.75 133 VAL A C 1
ATOM 1084 O O . VAL A 1 133 ? 14.445 -3.347 -29.464 1.00 82.75 133 VAL A O 1
ATOM 1087 N N . ARG A 1 134 ? 13.132 -3.069 -27.659 1.00 80.12 134 ARG A N 1
ATOM 1088 C CA . ARG A 1 134 ? 12.630 -1.747 -28.064 1.00 80.12 134 ARG A CA 1
ATOM 1089 C C . ARG A 1 134 ? 13.744 -0.705 -28.127 1.00 80.12 134 ARG A C 1
ATOM 1091 O O . ARG A 1 134 ? 13.776 0.070 -29.077 1.00 80.12 134 ARG A O 1
ATOM 1098 N N . LEU A 1 135 ? 14.665 -0.713 -27.163 1.00 84.44 135 LEU A N 1
ATOM 1099 C CA . LEU A 1 135 ? 15.820 0.190 -27.152 1.00 84.44 135 LEU A CA 1
ATOM 1100 C C . LEU A 1 135 ? 16.737 -0.040 -28.357 1.00 84.44 135 LEU A C 1
ATOM 1102 O O . LEU A 1 135 ? 17.085 0.917 -29.039 1.00 84.44 135 LEU A O 1
ATOM 1106 N N . LYS A 1 136 ? 17.066 -1.299 -28.674 1.00 87.69 136 LYS A N 1
ATOM 1107 C CA . LYS A 1 136 ? 17.876 -1.642 -29.855 1.00 87.69 136 LYS A CA 1
ATOM 1108 C C . LYS A 1 136 ? 17.230 -1.152 -31.148 1.00 87.69 136 LYS A C 1
ATOM 1110 O O . LYS A 1 136 ? 17.906 -0.534 -31.961 1.00 87.69 136 LYS A O 1
ATOM 1115 N N . ILE A 1 137 ? 15.925 -1.380 -31.312 1.00 87.50 137 ILE A N 1
ATOM 1116 C CA . ILE A 1 137 ? 15.173 -0.888 -32.474 1.00 87.50 137 ILE A CA 1
ATOM 1117 C C . ILE A 1 137 ? 15.250 0.643 -32.550 1.00 87.50 137 ILE A C 1
ATOM 1119 O O . ILE A 1 137 ? 15.526 1.181 -33.619 1.00 87.50 137 ILE A O 1
ATOM 1123 N N . SER A 1 138 ? 15.064 1.344 -31.426 1.00 87.44 138 SER A N 1
ATOM 1124 C CA . SER A 1 138 ? 15.160 2.809 -31.372 1.00 87.44 138 SER A CA 1
ATOM 1125 C C . SER A 1 138 ? 16.542 3.314 -31.790 1.00 87.44 138 SER A C 1
ATOM 1127 O O . SER A 1 138 ? 16.625 4.200 -32.635 1.00 87.44 138 SER A O 1
ATOM 1129 N N . PHE A 1 139 ? 17.620 2.714 -31.273 1.00 91.75 139 PHE A N 1
ATOM 1130 C CA . PHE A 1 139 ? 18.987 3.095 -31.643 1.00 91.75 139 PHE A CA 1
ATOM 1131 C C . PHE A 1 139 ? 19.275 2.870 -33.127 1.00 91.75 139 PHE A C 1
ATOM 1133 O O . PHE A 1 139 ? 19.851 3.743 -33.769 1.00 91.75 139 PHE A O 1
ATOM 1140 N N . MET A 1 140 ? 18.816 1.752 -33.700 1.00 92.69 140 MET A N 1
ATOM 1141 C CA . MET A 1 140 ? 18.955 1.503 -35.138 1.00 92.69 140 MET A CA 1
ATOM 1142 C C . MET A 1 140 ? 18.239 2.576 -35.972 1.00 92.69 140 MET A C 1
ATOM 1144 O O . MET A 1 140 ? 18.795 3.075 -36.948 1.00 92.69 140 MET A O 1
ATOM 1148 N N . TYR A 1 141 ? 17.019 2.969 -35.588 1.00 93.19 141 TYR A N 1
ATOM 1149 C CA . TYR A 1 141 ? 16.293 4.047 -36.269 1.00 93.19 141 TYR A CA 1
ATOM 1150 C C . TYR A 1 141 ? 16.996 5.403 -36.146 1.00 93.19 141 TYR A C 1
ATOM 1152 O O . TYR A 1 141 ? 17.025 6.167 -37.112 1.00 93.19 141 TYR A O 1
ATOM 1160 N N . GLU A 1 142 ? 17.558 5.714 -34.979 1.00 92.44 142 GLU A N 1
ATOM 1161 C CA . GLU A 1 142 ? 18.320 6.945 -34.756 1.00 92.44 142 GLU A CA 1
ATOM 1162 C C . GLU A 1 142 ? 19.599 6.989 -35.598 1.00 92.44 142 GLU A C 1
ATOM 1164 O O . GLU A 1 142 ? 19.882 8.018 -36.211 1.00 92.44 142 GLU A O 1
ATOM 1169 N N . GLU A 1 143 ? 20.326 5.877 -35.706 1.00 94.12 143 GLU A N 1
ATOM 1170 C CA . GLU A 1 143 ? 21.535 5.762 -36.530 1.00 94.12 143 GLU A CA 1
ATOM 1171 C C . GLU A 1 143 ? 21.230 5.950 -38.028 1.00 94.12 143 GLU A C 1
ATOM 1173 O O . GLU A 1 143 ? 21.919 6.702 -38.728 1.00 94.12 143 GLU A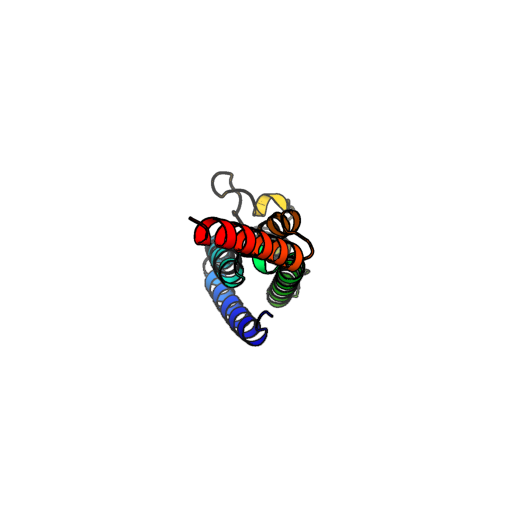 O 1
ATOM 1178 N N . ILE A 1 144 ? 20.136 5.355 -38.516 1.00 94.25 144 ILE A N 1
ATOM 1179 C CA . ILE A 1 144 ? 19.640 5.566 -39.887 1.00 94.25 144 ILE A CA 1
ATOM 1180 C C . ILE A 1 144 ? 19.271 7.040 -40.106 1.00 94.25 144 ILE A C 1
ATOM 1182 O O . ILE A 1 144 ? 19.623 7.643 -41.118 1.00 94.25 144 ILE A O 1
ATOM 1186 N N . LYS A 1 145 ? 18.575 7.662 -39.152 1.00 95.00 145 LYS A N 1
ATOM 1187 C CA . LYS A 1 145 ? 18.178 9.071 -39.265 1.00 95.00 145 LYS A CA 1
ATOM 1188 C C . LYS A 1 145 ? 19.390 10.006 -39.267 1.00 95.00 145 LYS A C 1
ATOM 1190 O O . LYS A 1 145 ? 19.405 10.979 -40.019 1.00 95.00 145 LYS A O 1
ATOM 1195 N N . TYR A 1 146 ? 20.391 9.715 -38.441 1.00 91.81 146 TYR A N 1
ATOM 1196 C CA . TYR A 1 146 ? 21.634 10.477 -38.370 1.00 91.81 146 TYR A CA 1
ATOM 1197 C C . TYR A 1 146 ? 22.449 10.367 -39.663 1.00 91.81 146 TYR A C 1
ATOM 1199 O O . TYR A 1 146 ? 22.887 11.388 -40.188 1.00 91.81 146 TYR A O 1
ATOM 1207 N N . SER A 1 147 ? 22.618 9.157 -40.205 1.00 92.81 147 SER A N 1
ATOM 1208 C CA . SER A 1 147 ? 23.357 8.942 -41.459 1.00 92.81 147 SER A CA 1
ATOM 1209 C C . SER A 1 147 ? 22.739 9.707 -42.634 1.00 92.81 147 SER A C 1
ATOM 1211 O O . SER A 1 147 ? 23.451 10.447 -43.305 1.00 92.81 147 SER A O 1
ATOM 1213 N N . VAL A 1 148 ? 21.411 9.658 -42.796 1.00 94.38 148 VAL A N 1
ATOM 1214 C CA . VAL A 1 148 ? 20.690 10.445 -43.819 1.00 94.38 148 VAL A CA 1
ATOM 1215 C C . VAL A 1 148 ? 20.868 11.956 -43.628 1.00 94.38 148 VAL A C 1
ATOM 1217 O O . VAL A 1 148 ? 20.983 12.696 -44.601 1.00 94.38 148 VAL A O 1
ATOM 1220 N N . ALA A 1 149 ? 20.867 12.440 -42.383 1.00 92.94 149 ALA A N 1
ATOM 1221 C CA . ALA A 1 149 ? 21.039 13.863 -42.096 1.00 92.94 149 ALA A CA 1
ATOM 1222 C C . ALA A 1 149 ? 22.476 14.353 -42.334 1.00 92.94 149 ALA A C 1
ATOM 1224 O O . ALA A 1 149 ? 22.657 15.514 -42.678 1.00 92.94 149 ALA A O 1
ATOM 1225 N N . LYS A 1 150 ? 23.481 13.487 -42.158 1.00 90.25 150 LYS A N 1
ATOM 1226 C CA . LYS A 1 150 ? 24.901 13.800 -42.384 1.00 90.25 150 LYS A CA 1
ATOM 1227 C C . LYS A 1 150 ? 25.257 13.936 -43.870 1.00 90.25 150 LYS A C 1
ATOM 1229 O O . LYS A 1 150 ? 26.230 14.608 -44.195 1.00 90.25 150 LYS A O 1
ATOM 1234 N N . GLU A 1 151 ? 24.511 13.276 -44.751 1.00 83.94 151 GLU A N 1
ATOM 1235 C CA . GLU A 1 151 ? 24.720 13.311 -46.207 1.00 83.94 151 GLU A CA 1
ATOM 1236 C C . GLU A 1 151 ? 24.072 14.527 -46.902 1.00 83.94 151 GLU A C 1
ATOM 1238 O O . GLU A 1 151 ? 24.262 14.708 -48.105 1.00 83.94 151 GLU A O 1
ATOM 1243 N N . ARG A 1 152 ? 23.317 15.356 -46.168 1.00 59.25 152 ARG A N 1
ATOM 1244 C CA . ARG A 1 152 ? 22.738 16.624 -46.644 1.00 59.25 152 ARG A CA 1
ATOM 1245 C C . ARG A 1 152 ? 23.581 17.818 -46.223 1.00 59.25 152 ARG A C 1
ATOM 1247 O O . ARG A 1 152 ? 23.641 18.770 -47.030 1.00 59.25 152 ARG A O 1
#

Radius of gyration: 20.83 Å; chains: 1; bounding box: 47×28×64 Å